Protein AF-A0A9J5XGK0-F1 (afdb_monomer)

Organism: Solanum commersonii (NCBI:txid4109)

Sequence (141 aa):
MLWSVNITKKRLQDMRENGWESLLDDVSSFCDVHDILIPKLDESYFPEKSKPKFSGVSYAHHLRVEVFFVVIDVQLQELNDRFDVVSSDLLLGMGSLNPVNSFYNFDKGKIMTLAKCYPSEFDEGKIRDLSYQLDTFIIHM

InterPro domains:
  IPR055298 AtLOH3-like [PTHR11697] (5-139)

Radius of gyration: 25.28 Å; Cα contacts (8 Å, |Δi|>4): 101; chains: 1; bounding box: 51×40×61 Å

Mean predicted aligned error: 8.33 Å

Structure (mmCIF, N/CA/C/O backbone):
data_AF-A0A9J5XGK0-F1
#
_entry.id   AF-A0A9J5XGK0-F1
#
loop_
_atom_site.group_PDB
_atom_site.id
_atom_site.type_symbol
_atom_site.label_atom_id
_atom_site.label_alt_id
_atom_site.label_comp_id
_atom_site.label_asym_id
_atom_site.label_entity_id
_atom_site.label_seq_id
_atom_site.pdbx_PDB_ins_code
_atom_site.Cartn_x
_atom_site.Cartn_y
_atom_site.Cartn_z
_atom_site.occupancy
_atom_site.B_iso_or_equiv
_atom_site.auth_seq_id
_atom_site.auth_comp_id
_atom_site.auth_asym_id
_atom_site.auth_atom_id
_atom_site.pdbx_PDB_model_num
ATOM 1 N N . MET A 1 1 ? -10.042 -7.867 5.827 1.00 69.56 1 MET A N 1
ATOM 2 C CA . MET A 1 1 ? -9.860 -6.594 5.093 1.00 69.56 1 MET A CA 1
ATOM 3 C C . MET A 1 1 ? -8.529 -5.928 5.448 1.00 69.56 1 MET A C 1
ATOM 5 O O . MET A 1 1 ? -7.652 -5.947 4.598 1.00 69.56 1 MET A O 1
ATOM 9 N N . LEU A 1 2 ? -8.295 -5.468 6.687 1.00 79.44 2 LEU A N 1
ATOM 10 C CA . LEU A 1 2 ? -7.024 -4.811 7.069 1.00 79.44 2 LEU A CA 1
ATOM 11 C C . LEU A 1 2 ? -5.764 -5.673 6.904 1.00 79.44 2 LEU A C 1
ATOM 13 O O . LEU A 1 2 ? -4.729 -5.173 6.481 1.00 79.44 2 LEU A O 1
ATOM 17 N N . TRP A 1 3 ? -5.850 -6.982 7.161 1.00 81.56 3 TRP A N 1
ATOM 18 C CA . TRP A 1 3 ? -4.734 -7.901 6.898 1.00 81.56 3 TRP A CA 1
ATOM 19 C C . TRP A 1 3 ? -4.298 -7.880 5.424 1.00 81.56 3 TRP A C 1
ATOM 21 O O . TRP A 1 3 ? -3.107 -7.837 5.130 1.00 81.56 3 TRP A O 1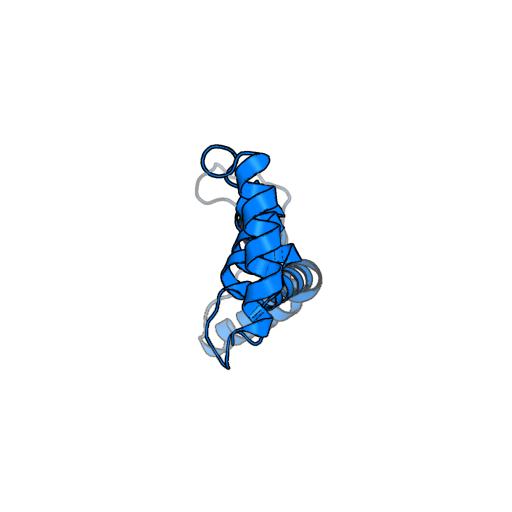
ATOM 31 N N . SER A 1 4 ? -5.264 -7.818 4.501 1.00 86.00 4 SER A N 1
ATOM 32 C CA . SER A 1 4 ? -4.982 -7.695 3.068 1.00 86.00 4 SER A CA 1
ATOM 33 C C . SER A 1 4 ? -4.326 -6.356 2.745 1.00 86.00 4 SER A C 1
ATOM 35 O O . SER A 1 4 ? -3.380 -6.333 1.971 1.00 86.00 4 SER A O 1
ATOM 37 N N . VAL A 1 5 ? -4.785 -5.258 3.358 1.00 90.56 5 VAL A N 1
ATOM 38 C CA . VAL A 1 5 ? -4.190 -3.923 3.171 1.00 90.56 5 VAL A CA 1
ATOM 39 C C . VAL A 1 5 ? -2.731 -3.912 3.630 1.00 90.56 5 VAL A C 1
ATOM 41 O O . VAL A 1 5 ? -1.862 -3.469 2.886 1.00 90.56 5 VAL A O 1
ATOM 44 N N . ASN A 1 6 ? -2.439 -4.463 4.810 1.00 90.88 6 ASN A N 1
ATOM 45 C CA . ASN A 1 6 ? -1.075 -4.526 5.341 1.00 90.88 6 ASN A CA 1
ATOM 46 C C . ASN A 1 6 ? -0.146 -5.379 4.470 1.00 90.88 6 ASN A C 1
ATOM 48 O O . ASN A 1 6 ? 1.006 -5.009 4.249 1.00 90.88 6 ASN A O 1
ATOM 52 N N . ILE A 1 7 ? -0.644 -6.496 3.932 1.00 94.56 7 ILE A N 1
ATOM 53 C CA . ILE A 1 7 ? 0.119 -7.308 2.977 1.00 94.56 7 ILE A CA 1
ATOM 54 C C . ILE A 1 7 ? 0.391 -6.534 1.695 1.00 94.56 7 ILE A C 1
ATOM 56 O O . ILE A 1 7 ? 1.520 -6.562 1.212 1.00 94.56 7 ILE A O 1
ATOM 60 N N . THR A 1 8 ? -0.607 -5.834 1.154 1.00 95.31 8 THR A N 1
ATOM 61 C CA . THR A 1 8 ? -0.429 -5.011 -0.046 1.00 95.31 8 THR A CA 1
ATOM 62 C C . THR A 1 8 ? 0.619 -3.926 0.185 1.00 95.31 8 THR A C 1
ATOM 64 O O . THR A 1 8 ? 1.537 -3.813 -0.620 1.00 95.31 8 THR A O 1
ATOM 67 N N . LYS A 1 9 ? 0.556 -3.198 1.311 1.00 95.62 9 LYS A N 1
ATOM 68 C CA . LYS A 1 9 ? 1.578 -2.205 1.691 1.00 95.62 9 LYS A CA 1
ATOM 69 C C . LYS A 1 9 ? 2.975 -2.830 1.739 1.00 95.62 9 LYS A C 1
ATOM 71 O O . LYS A 1 9 ? 3.906 -2.304 1.141 1.00 95.62 9 LYS A O 1
ATOM 76 N N . LYS A 1 10 ? 3.115 -3.997 2.379 1.00 96.62 10 LYS A N 1
ATOM 77 C CA . LYS A 1 10 ? 4.398 -4.711 2.456 1.00 96.62 10 LYS A CA 1
ATOM 78 C C . LYS A 1 10 ? 4.922 -5.126 1.078 1.00 96.62 10 LYS A C 1
ATOM 80 O O . LYS A 1 10 ? 6.110 -4.990 0.822 1.00 96.62 10 LYS A O 1
ATOM 85 N N . ARG A 1 11 ? 4.050 -5.623 0.197 1.00 96.94 11 ARG A N 1
ATOM 86 C CA . ARG A 1 11 ? 4.424 -6.022 -1.169 1.00 96.94 11 ARG A CA 1
ATOM 87 C C . ARG A 1 11 ? 4.835 -4.833 -2.028 1.00 96.94 11 ARG A C 1
ATOM 89 O O . ARG A 1 11 ? 5.792 -4.951 -2.774 1.00 96.94 11 ARG A O 1
ATOM 96 N N . LEU A 1 12 ? 4.139 -3.703 -1.912 1.00 97.31 12 LEU A N 1
ATOM 97 C CA . LEU A 1 12 ? 4.519 -2.467 -2.598 1.00 97.31 12 LEU A CA 1
ATOM 98 C C . LEU A 1 12 ? 5.897 -1.986 -2.134 1.00 97.31 12 LEU A C 1
ATOM 100 O O . LEU A 1 12 ? 6.736 -1.664 -2.967 1.00 97.31 12 LEU A O 1
ATOM 104 N N . GLN A 1 13 ? 6.160 -2.015 -0.825 1.00 97.56 13 GLN A N 1
ATOM 105 C CA . GLN A 1 13 ? 7.472 -1.656 -0.287 1.00 97.56 13 GLN A CA 1
ATOM 106 C C . GLN A 1 13 ? 8.582 -2.585 -0.800 1.00 97.56 13 GLN A C 1
ATOM 108 O O . GLN A 1 13 ? 9.614 -2.113 -1.263 1.00 97.56 13 GLN A O 1
ATOM 113 N N . ASP A 1 14 ? 8.350 -3.897 -0.778 1.00 97.50 14 ASP A N 1
ATOM 114 C CA . ASP A 1 14 ? 9.306 -4.880 -1.297 1.00 97.50 14 ASP A CA 1
ATOM 115 C C . ASP A 1 14 ? 9.547 -4.704 -2.805 1.00 97.50 14 ASP A C 1
ATOM 117 O O . ASP A 1 14 ? 10.686 -4.709 -3.264 1.00 97.50 14 ASP A O 1
ATOM 121 N N . MET A 1 15 ? 8.490 -4.438 -3.577 1.00 96.31 15 MET A N 1
ATOM 122 C CA . MET A 1 15 ? 8.590 -4.139 -5.007 1.00 96.31 15 ME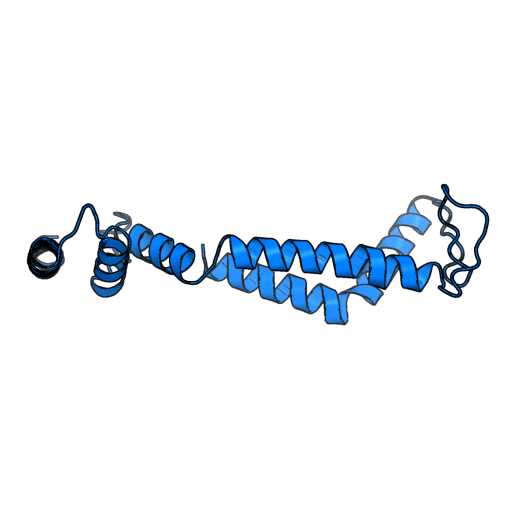T A CA 1
ATOM 123 C C . MET A 1 15 ? 9.422 -2.876 -5.268 1.00 96.31 15 MET A C 1
ATOM 125 O O . MET A 1 15 ? 10.202 -2.837 -6.217 1.00 96.31 15 MET A O 1
ATOM 129 N N . ARG A 1 16 ? 9.297 -1.856 -4.416 1.00 96.25 16 ARG A N 1
ATOM 130 C CA . ARG A 1 16 ? 10.097 -0.631 -4.501 1.00 96.25 16 ARG A CA 1
ATOM 131 C C . ARG A 1 16 ? 11.576 -0.890 -4.231 1.00 96.25 16 ARG A C 1
ATOM 133 O O . ARG A 1 16 ? 12.428 -0.327 -4.910 1.00 96.25 16 ARG A O 1
ATOM 140 N N . GLU A 1 17 ? 11.875 -1.692 -3.215 1.00 96.31 17 GLU A N 1
ATOM 141 C CA . GLU A 1 17 ? 13.242 -1.938 -2.748 1.00 96.31 17 GLU A CA 1
ATOM 142 C C . GLU A 1 17 ? 13.986 -2.941 -3.635 1.00 96.31 17 GLU A C 1
ATOM 144 O O . GLU A 1 17 ? 15.150 -2.714 -3.961 1.00 96.31 17 GLU A O 1
ATOM 149 N N . ASN A 1 18 ? 13.301 -4.005 -4.062 1.00 96.75 18 ASN A N 1
ATOM 150 C CA . ASN A 1 18 ? 13.915 -5.189 -4.669 1.00 96.75 18 ASN A CA 1
ATOM 151 C C . ASN A 1 18 ? 13.305 -5.583 -6.025 1.00 96.75 18 ASN A C 1
ATOM 153 O O . ASN A 1 18 ? 13.816 -6.481 -6.688 1.00 96.75 18 ASN A O 1
ATOM 157 N N . GLY A 1 19 ? 12.191 -4.968 -6.433 1.00 95.62 19 GLY A N 1
ATOM 158 C CA . GLY A 1 19 ? 11.413 -5.397 -7.602 1.00 95.62 19 GLY A CA 1
ATOM 159 C C . GLY A 1 19 ? 11.754 -4.687 -8.911 1.00 95.62 19 GLY A C 1
ATOM 160 O O . GLY A 1 19 ? 11.137 -4.990 -9.930 1.00 95.62 19 GLY A O 1
ATOM 161 N N . TRP A 1 20 ? 12.691 -3.735 -8.907 1.00 95.44 20 TRP A N 1
ATOM 162 C CA . TRP A 1 20 ? 13.049 -2.992 -10.118 1.00 95.44 20 TRP A CA 1
ATOM 163 C C . TRP A 1 20 ? 13.708 -3.899 -11.158 1.00 95.44 20 TRP A C 1
ATOM 165 O O . TRP A 1 20 ? 13.282 -3.922 -12.309 1.00 95.44 20 TRP A O 1
ATOM 175 N N . GLU A 1 21 ? 14.738 -4.639 -10.752 1.00 94.94 21 GLU A N 1
ATOM 176 C CA . GLU A 1 21 ? 15.517 -5.486 -11.649 1.00 94.94 21 GLU A CA 1
ATOM 177 C C . GLU A 1 21 ? 14.635 -6.583 -12.267 1.00 94.94 21 GLU A C 1
ATOM 179 O O . GLU A 1 21 ? 14.619 -6.733 -13.484 1.00 94.94 21 GLU A O 1
ATOM 184 N N . SER A 1 22 ? 13.807 -7.260 -11.460 1.00 96.06 22 SER A N 1
ATOM 185 C CA . SER A 1 22 ? 12.898 -8.293 -11.973 1.00 96.06 22 SER A CA 1
ATOM 186 C C . SER A 1 22 ? 11.830 -7.730 -12.914 1.00 96.06 22 SER A C 1
ATOM 188 O O . SER A 1 22 ? 11.523 -8.347 -13.927 1.00 96.06 22 SER A O 1
ATOM 190 N N . LEU A 1 23 ? 11.272 -6.549 -12.614 1.00 94.81 23 LEU A N 1
ATOM 191 C CA . LEU A 1 23 ? 10.307 -5.903 -13.506 1.00 94.81 23 LEU A CA 1
ATOM 192 C C . LEU A 1 23 ? 10.951 -5.526 -14.844 1.00 94.81 23 LEU A C 1
ATOM 194 O O . LEU A 1 23 ? 10.324 -5.671 -15.891 1.00 94.81 23 LEU A O 1
ATOM 198 N N . LEU A 1 24 ? 12.183 -5.017 -14.812 1.00 93.38 24 LEU A N 1
ATOM 199 C CA . LEU A 1 24 ? 12.906 -4.652 -16.022 1.00 93.38 24 LEU A CA 1
ATOM 200 C C . LEU A 1 24 ? 13.193 -5.882 -16.891 1.00 93.38 24 LEU A C 1
ATOM 202 O O . LEU A 1 24 ? 13.022 -5.800 -18.107 1.00 93.38 24 LEU A O 1
ATOM 206 N N . ASP A 1 25 ? 13.566 -7.009 -16.283 1.00 94.81 25 ASP A N 1
ATOM 207 C CA . ASP A 1 25 ? 13.770 -8.281 -16.982 1.00 94.81 25 ASP A CA 1
ATOM 208 C C . ASP A 1 25 ? 12.467 -8.784 -17.625 1.00 94.81 25 ASP A C 1
ATOM 210 O O . ASP A 1 25 ? 12.455 -9.120 -18.811 1.00 94.81 25 ASP A O 1
ATOM 214 N N . ASP A 1 26 ? 11.351 -8.757 -16.886 1.00 95.62 26 ASP A N 1
ATOM 215 C CA . ASP A 1 26 ? 10.032 -9.164 -17.389 1.00 95.62 26 ASP A CA 1
ATOM 216 C C . ASP A 1 26 ? 9.579 -8.289 -18.570 1.00 95.62 26 ASP A C 1
ATOM 218 O O . ASP A 1 26 ? 9.120 -8.796 -19.598 1.00 95.62 26 ASP A O 1
ATOM 222 N N . VAL A 1 27 ? 9.732 -6.965 -18.453 1.00 92.94 27 VAL A N 1
ATOM 223 C CA . VAL A 1 27 ? 9.391 -6.013 -19.523 1.00 92.94 27 VAL A CA 1
ATOM 224 C C . VAL A 1 27 ? 10.300 -6.201 -20.733 1.00 92.94 27 VAL A C 1
ATOM 226 O O . VAL A 1 27 ? 9.818 -6.155 -21.863 1.00 92.94 27 VAL A O 1
ATOM 229 N N . SER A 1 28 ? 11.594 -6.441 -20.519 1.00 93.69 28 SER A N 1
ATOM 230 C CA . SER A 1 28 ? 12.540 -6.684 -21.612 1.00 93.69 28 SER A CA 1
ATOM 231 C C . SER A 1 28 ? 12.187 -7.970 -22.356 1.00 93.69 28 SER A C 1
ATOM 233 O O . SER A 1 28 ? 12.055 -7.950 -23.576 1.00 93.69 28 SER A O 1
ATOM 235 N N . SER A 1 29 ? 11.905 -9.052 -21.623 1.00 96.38 29 SER A N 1
ATOM 236 C CA . SER A 1 29 ? 11.462 -10.318 -22.209 1.00 96.38 29 SER A CA 1
ATOM 237 C C . SER A 1 29 ? 10.154 -10.169 -22.989 1.00 96.38 29 SER A C 1
ATOM 239 O O . SER A 1 29 ? 10.025 -10.725 -24.079 1.00 96.38 29 SER A O 1
ATOM 241 N N . PHE A 1 30 ? 9.193 -9.404 -22.468 1.00 96.88 30 PHE A N 1
ATOM 242 C CA . PHE A 1 30 ? 7.953 -9.101 -23.179 1.00 96.88 30 PHE A CA 1
ATOM 243 C C . PHE A 1 30 ? 8.219 -8.338 -24.484 1.00 96.88 30 PHE A C 1
ATOM 245 O O . PHE A 1 30 ? 7.675 -8.694 -25.529 1.00 96.88 30 PHE A O 1
ATOM 252 N N . CYS A 1 31 ? 9.069 -7.310 -24.443 1.00 95.62 31 CYS A N 1
ATOM 253 C CA . CYS A 1 31 ? 9.439 -6.539 -25.626 1.00 95.62 31 CYS A CA 1
ATOM 254 C C . CYS A 1 31 ? 10.119 -7.411 -26.688 1.00 95.62 31 CYS A C 1
ATOM 256 O O . CYS A 1 31 ? 9.735 -7.331 -27.853 1.00 95.62 31 CYS A O 1
ATOM 258 N N . ASP A 1 32 ? 11.044 -8.284 -26.285 1.00 95.50 32 ASP A N 1
ATOM 259 C CA . ASP A 1 32 ? 11.740 -9.212 -27.181 1.00 95.50 32 ASP A CA 1
ATOM 260 C C . ASP A 1 32 ? 10.768 -10.178 -27.873 1.00 95.50 32 ASP A C 1
ATOM 262 O O . ASP A 1 32 ? 10.864 -10.410 -29.076 1.00 95.50 32 ASP A O 1
ATOM 266 N N . VAL A 1 33 ? 9.787 -10.713 -27.136 1.00 97.31 33 VAL A N 1
ATOM 267 C CA . VAL A 1 33 ? 8.755 -11.617 -27.683 1.00 97.31 33 VAL A CA 1
ATOM 268 C C . VAL A 1 33 ? 7.848 -10.917 -28.700 1.00 97.31 33 VAL A C 1
ATOM 270 O O . VAL A 1 33 ? 7.271 -11.570 -29.572 1.00 97.31 33 VAL A O 1
ATOM 273 N N . HIS A 1 34 ? 7.704 -9.599 -28.591 1.00 96.81 34 HIS A N 1
ATOM 274 C CA . HIS A 1 34 ? 6.792 -8.803 -29.405 1.00 96.81 34 HIS A CA 1
ATOM 275 C C . HIS A 1 34 ? 7.500 -7.882 -30.411 1.00 96.81 34 HIS A C 1
ATOM 277 O O . HIS A 1 34 ? 6.842 -7.009 -30.980 1.00 96.81 34 HIS A O 1
ATOM 283 N N . ASP A 1 35 ? 8.807 -8.068 -30.637 1.00 95.31 35 ASP A N 1
ATOM 284 C CA . ASP A 1 35 ? 9.642 -7.236 -31.518 1.00 95.31 35 ASP A CA 1
ATOM 285 C C . ASP A 1 35 ? 9.530 -5.723 -31.212 1.00 95.31 35 ASP A C 1
ATOM 287 O O . ASP A 1 35 ? 9.613 -4.864 -32.097 1.00 95.31 35 ASP A O 1
ATOM 291 N N . ILE A 1 36 ? 9.321 -5.373 -29.938 1.00 95.31 36 ILE A N 1
ATOM 292 C CA . ILE A 1 36 ? 9.249 -3.986 -29.472 1.00 95.31 36 ILE A CA 1
ATOM 293 C C . ILE A 1 36 ? 10.672 -3.496 -29.209 1.00 95.31 36 ILE A C 1
ATOM 295 O O . ILE A 1 36 ? 11.389 -4.030 -28.366 1.00 95.31 36 ILE A O 1
ATOM 299 N N . LEU A 1 37 ? 11.078 -2.433 -29.904 1.00 91.50 37 LEU A N 1
ATOM 300 C CA . LEU A 1 37 ? 12.397 -1.831 -29.720 1.00 91.50 37 LEU A CA 1
ATOM 301 C C . LEU A 1 37 ? 12.541 -1.232 -28.314 1.00 91.50 37 LEU A C 1
ATOM 303 O O . LEU A 1 37 ? 11.846 -0.277 -27.964 1.00 91.50 37 LEU A O 1
ATOM 307 N N . ILE A 1 38 ? 13.496 -1.753 -27.542 1.00 86.88 38 ILE A N 1
ATOM 308 C CA . ILE A 1 38 ? 13.866 -1.211 -26.232 1.00 86.88 38 ILE A CA 1
ATOM 309 C C . ILE A 1 38 ? 14.825 -0.023 -26.435 1.00 86.88 38 ILE A C 1
ATOM 311 O O . ILE A 1 38 ? 15.875 -0.181 -27.069 1.00 86.88 38 ILE A O 1
ATOM 315 N N . PRO A 1 39 ? 14.508 1.178 -25.915 1.00 82.50 39 PRO A N 1
ATOM 316 C CA . PRO A 1 39 ? 15.422 2.316 -25.949 1.00 82.50 39 PRO A CA 1
ATOM 317 C C . PRO A 1 39 ? 16.724 2.025 -25.194 1.00 82.50 39 PRO A C 1
ATOM 319 O O . PRO A 1 39 ? 16.739 1.291 -24.207 1.00 82.50 39 PRO A O 1
ATOM 322 N N . LYS A 1 40 ? 17.827 2.661 -25.598 1.00 85.50 40 LYS A N 1
ATOM 323 C CA . LYS A 1 40 ? 19.091 2.545 -24.862 1.00 85.50 40 LYS A CA 1
ATOM 324 C C . LYS A 1 40 ? 18.970 3.201 -23.489 1.00 85.50 40 LYS A C 1
ATOM 326 O O . LYS A 1 40 ? 18.884 4.420 -23.371 1.00 85.50 40 LYS A O 1
ATOM 331 N N . LEU A 1 41 ? 19.014 2.375 -22.451 1.00 85.19 41 LEU A N 1
ATOM 332 C CA . LEU A 1 41 ? 18.800 2.788 -21.064 1.00 85.19 41 LEU A CA 1
ATOM 333 C C . LEU A 1 41 ? 19.904 3.714 -20.514 1.00 85.19 41 LEU A C 1
ATOM 335 O O . LEU A 1 41 ? 19.639 4.522 -19.621 1.00 85.19 41 LEU A O 1
ATOM 339 N N . ASP A 1 42 ? 21.110 3.633 -21.079 1.00 82.06 42 ASP A N 1
ATOM 340 C CA . ASP A 1 42 ? 22.266 4.454 -20.694 1.00 82.06 42 ASP A CA 1
ATOM 341 C C . ASP A 1 42 ? 22.297 5.828 -21.380 1.00 82.06 42 ASP A C 1
ATOM 343 O O . ASP A 1 42 ? 23.105 6.688 -21.018 1.00 82.06 42 ASP A O 1
ATOM 347 N N . GLU A 1 43 ? 21.437 6.063 -22.376 1.00 83.00 43 GLU A N 1
ATOM 348 C CA . GLU A 1 43 ? 21.361 7.368 -23.025 1.00 83.00 43 GLU A CA 1
ATOM 349 C C . GLU A 1 43 ? 20.740 8.410 -22.089 1.00 83.00 43 GLU A C 1
ATOM 351 O O . GLU A 1 43 ? 19.991 8.111 -21.154 1.00 83.00 43 GLU A O 1
ATOM 356 N N . SER A 1 44 ? 21.093 9.672 -22.321 1.00 79.75 44 SER A N 1
ATOM 357 C CA . SER A 1 44 ? 20.562 10.779 -21.532 1.00 79.75 44 SER A CA 1
ATOM 358 C C . SER A 1 44 ? 19.064 10.931 -21.761 1.00 79.75 44 SER A C 1
ATOM 360 O O . SER A 1 44 ? 18.594 10.905 -22.898 1.00 79.75 44 SER A O 1
ATOM 362 N N . TYR A 1 45 ? 18.318 11.138 -20.681 1.00 75.94 45 TYR A N 1
ATOM 363 C CA . TYR A 1 45 ? 16.891 11.401 -20.778 1.00 75.94 45 TYR A CA 1
ATOM 364 C C . TYR A 1 45 ? 16.627 12.823 -21.292 1.00 75.94 45 TYR A C 1
ATOM 366 O O . TYR A 1 45 ? 17.095 13.806 -20.708 1.00 75.94 45 TYR A O 1
ATOM 374 N N . PHE A 1 46 ? 15.835 12.931 -22.362 1.00 71.81 46 PHE A N 1
ATOM 375 C CA . PHE A 1 46 ? 15.365 14.197 -22.923 1.00 71.81 46 PHE A CA 1
ATOM 376 C C . PHE A 1 46 ? 13.832 14.258 -22.849 1.00 71.81 46 PHE A C 1
ATOM 378 O O . PHE A 1 46 ? 13.163 13.530 -23.581 1.00 71.81 46 PHE A O 1
ATOM 385 N N . PRO A 1 47 ? 13.249 15.123 -22.000 1.00 68.19 47 PRO A N 1
ATOM 386 C CA . PRO A 1 47 ? 11.804 15.309 -21.967 1.00 68.19 47 PRO A CA 1
ATOM 387 C C . PRO A 1 47 ? 11.312 15.893 -23.300 1.00 68.19 47 PRO A C 1
ATOM 389 O O . PRO A 1 47 ? 11.832 16.913 -23.749 1.00 68.19 47 PRO A O 1
ATOM 392 N N . GLU A 1 48 ? 10.256 15.325 -23.894 1.00 65.81 48 GLU A N 1
ATOM 393 C CA . GLU A 1 48 ? 9.701 15.743 -25.202 1.00 65.81 48 GLU A CA 1
ATOM 394 C C . GLU A 1 48 ? 9.298 17.232 -25.294 1.00 65.81 48 GLU A C 1
ATOM 396 O O . GLU A 1 48 ? 9.072 17.753 -26.386 1.00 65.81 48 GLU A O 1
ATOM 401 N N . LYS A 1 49 ? 9.180 17.940 -24.161 1.00 61.50 49 LYS A N 1
ATOM 402 C CA . LYS A 1 49 ? 8.578 19.284 -24.073 1.00 61.50 49 LYS A CA 1
ATOM 403 C C . LYS A 1 49 ? 9.537 20.409 -23.676 1.00 61.50 49 LYS A C 1
ATOM 405 O O . LYS A 1 49 ? 9.089 21.543 -23.502 1.00 61.50 49 LYS A O 1
ATOM 410 N N . SER A 1 50 ? 10.839 20.160 -23.541 1.00 55.56 50 SER A N 1
ATOM 411 C CA . SER A 1 50 ? 11.815 21.207 -23.215 1.00 55.56 50 SER A CA 1
ATOM 412 C C . SER A 1 50 ? 12.988 21.210 -24.195 1.00 55.56 50 SER A C 1
ATOM 414 O O . SER A 1 50 ? 13.425 20.171 -24.678 1.00 55.56 50 SER A O 1
ATOM 416 N N . LYS A 1 51 ? 13.510 22.411 -24.510 1.00 58.62 51 LYS A N 1
ATOM 417 C CA . LYS A 1 51 ? 14.816 22.563 -25.184 1.00 58.62 51 LYS A CA 1
ATOM 418 C C . LYS A 1 51 ? 15.808 21.619 -24.496 1.00 58.62 51 LYS A C 1
ATOM 420 O O . LYS A 1 51 ? 15.759 21.608 -23.265 1.00 58.62 51 LYS A O 1
ATOM 425 N N . PRO A 1 52 ? 16.688 20.899 -25.221 1.00 54.84 52 PRO A N 1
ATOM 426 C CA . PRO A 1 52 ? 17.559 19.873 -24.652 1.00 54.84 52 PRO A CA 1
ATOM 427 C C . PRO A 1 52 ? 18.502 20.495 -23.620 1.00 54.84 52 PRO A C 1
ATOM 429 O O . PRO A 1 52 ? 19.620 20.911 -23.908 1.00 54.84 52 PRO A O 1
ATOM 432 N N . LYS A 1 53 ? 18.013 20.609 -22.390 1.00 52.97 53 LYS A N 1
ATOM 433 C CA . LYS A 1 53 ? 18.816 20.794 -21.203 1.00 52.97 53 LYS A CA 1
ATOM 434 C C . LYS A 1 53 ? 19.170 19.384 -20.802 1.00 52.97 53 LYS A C 1
ATOM 436 O O . LYS A 1 53 ? 18.318 18.641 -20.330 1.00 52.97 53 LYS A O 1
ATOM 441 N N . PHE A 1 54 ? 20.412 19.024 -21.083 1.00 54.25 54 PHE A N 1
ATOM 442 C CA . PHE A 1 54 ? 21.026 17.816 -20.571 1.00 54.25 54 PHE A CA 1
ATOM 443 C C . PHE A 1 54 ? 20.757 17.743 -19.063 1.00 54.25 54 PHE A C 1
ATOM 445 O O . PHE A 1 54 ? 21.229 18.595 -18.310 1.00 54.25 54 PHE A O 1
ATOM 452 N N . SER A 1 55 ? 19.938 16.783 -18.639 1.00 59.59 55 SER A N 1
ATOM 453 C CA . SER A 1 55 ? 19.616 16.572 -17.225 1.00 59.59 55 SER A CA 1
ATOM 454 C C . SER A 1 55 ? 20.784 15.923 -16.477 1.00 59.59 55 SER A C 1
ATOM 456 O O . SER A 1 55 ? 20.828 15.982 -15.254 1.00 59.59 55 SER A O 1
ATOM 458 N N . GLY A 1 56 ? 21.735 15.313 -17.201 1.00 66.75 56 GLY A N 1
ATOM 459 C CA . GLY A 1 56 ? 22.779 14.466 -16.619 1.00 66.75 56 GLY A CA 1
ATOM 460 C C . GLY A 1 56 ? 22.252 13.137 -16.077 1.00 66.75 56 GLY A C 1
ATOM 461 O O . GLY A 1 56 ? 23.009 12.394 -15.463 1.00 66.75 56 GLY A O 1
ATOM 462 N N . VAL A 1 57 ? 20.971 12.837 -16.308 1.00 75.62 57 VAL A N 1
ATOM 463 C CA . VAL A 1 57 ? 20.267 11.662 -15.799 1.00 75.62 57 VAL A CA 1
ATOM 464 C C . VAL A 1 57 ? 20.055 10.672 -16.947 1.00 75.62 57 VAL A C 1
ATOM 466 O O . VAL A 1 57 ? 19.609 11.061 -18.031 1.00 75.62 57 VAL A O 1
ATOM 469 N N . SER A 1 58 ? 20.397 9.400 -16.727 1.00 85.62 58 SER A N 1
ATOM 470 C CA . SER A 1 58 ? 20.162 8.337 -17.710 1.00 85.62 58 SER A CA 1
ATOM 471 C C . SER A 1 58 ? 18.676 7.999 -17.819 1.00 85.62 58 SER A C 1
ATOM 473 O O . SER A 1 58 ? 17.905 8.186 -16.872 1.00 85.62 58 SER A O 1
ATOM 475 N N . TYR A 1 59 ? 18.267 7.458 -18.963 1.00 85.62 59 TYR A N 1
ATOM 476 C CA . TYR A 1 59 ? 16.901 6.984 -19.173 1.00 85.62 59 TYR A CA 1
ATOM 477 C C . TYR A 1 59 ? 16.492 5.933 -18.127 1.00 85.62 59 TYR A C 1
ATOM 479 O O . TYR A 1 59 ? 15.395 6.006 -17.572 1.00 85.62 59 TYR A O 1
ATOM 487 N N . ALA A 1 60 ? 17.412 5.030 -17.766 1.00 87.94 60 ALA A N 1
ATOM 488 C CA . ALA A 1 60 ? 17.224 4.059 -16.687 1.00 87.94 60 ALA A CA 1
ATOM 489 C C . ALA A 1 60 ? 16.876 4.722 -15.346 1.00 87.94 60 ALA A C 1
ATOM 491 O O . ALA A 1 60 ? 15.967 4.280 -14.644 1.00 87.94 60 ALA A O 1
ATOM 492 N N . HIS A 1 61 ? 17.597 5.787 -14.985 1.00 89.88 61 HIS A N 1
ATOM 493 C CA . HIS A 1 61 ? 17.365 6.490 -13.729 1.00 89.88 61 HIS A CA 1
ATOM 494 C C . HIS A 1 61 ? 16.012 7.196 -13.728 1.00 89.88 61 HIS A C 1
ATOM 496 O O . HIS A 1 61 ? 15.288 7.095 -12.742 1.00 89.88 61 HIS A O 1
ATOM 502 N N . HIS A 1 62 ? 15.649 7.861 -14.828 1.00 88.62 62 HIS A N 1
ATOM 503 C CA . HIS A 1 62 ? 14.338 8.495 -14.955 1.00 88.62 62 HIS A CA 1
ATOM 504 C C . HIS A 1 62 ? 13.209 7.471 -14.749 1.00 88.62 62 HIS A C 1
ATOM 506 O O . HIS A 1 62 ? 12.341 7.669 -13.900 1.00 88.62 62 HIS A O 1
ATOM 512 N N . LEU A 1 63 ? 13.259 6.330 -15.444 1.00 90.62 63 LEU A N 1
ATOM 513 C CA . LEU A 1 63 ? 12.247 5.283 -15.290 1.00 90.62 63 LEU A CA 1
ATOM 514 C C . LEU A 1 63 ? 12.213 4.696 -13.871 1.00 90.62 63 LEU A C 1
ATOM 516 O O . LEU A 1 63 ? 11.132 4.514 -13.314 1.00 90.62 63 LEU A O 1
ATOM 520 N N . ARG A 1 64 ? 13.371 4.425 -13.258 1.00 93.19 64 ARG A N 1
ATOM 521 C CA . ARG A 1 64 ? 13.432 3.835 -11.912 1.00 93.19 64 ARG A CA 1
ATOM 522 C C . ARG A 1 64 ? 12.969 4.809 -10.830 1.00 93.19 64 ARG A C 1
ATOM 524 O O . ARG A 1 64 ? 12.151 4.462 -9.984 1.00 93.19 64 ARG A O 1
ATOM 531 N N . VAL A 1 65 ? 13.518 6.017 -10.826 1.00 91.69 65 VAL A N 1
ATOM 532 C CA . VAL A 1 65 ? 13.381 6.950 -9.703 1.00 91.69 65 VAL A CA 1
ATOM 533 C C . VAL A 1 65 ? 12.195 7.881 -9.889 1.00 91.69 65 VAL A C 1
ATOM 535 O O . VAL A 1 65 ? 11.428 8.076 -8.953 1.00 91.69 65 VAL A O 1
ATOM 538 N N . GLU A 1 66 ? 12.018 8.447 -11.079 1.00 91.19 66 GLU A N 1
ATOM 539 C CA . GLU A 1 66 ? 10.988 9.466 -11.313 1.00 91.19 66 GLU A CA 1
ATOM 540 C C . GLU A 1 66 ? 9.637 8.867 -11.718 1.00 91.19 66 GLU A C 1
ATOM 542 O O . GLU A 1 66 ? 8.612 9.530 -11.572 1.00 91.19 66 GLU A O 1
ATOM 547 N N . VAL A 1 67 ? 9.616 7.619 -12.198 1.00 92.69 67 VAL A N 1
ATOM 548 C CA . VAL A 1 67 ? 8.376 6.921 -12.566 1.00 92.69 67 VAL A CA 1
ATOM 549 C C . VAL A 1 67 ? 8.074 5.795 -11.585 1.00 92.69 67 VAL A C 1
ATOM 551 O O . VAL A 1 67 ? 7.096 5.875 -10.847 1.00 92.69 67 VAL A O 1
ATOM 554 N N . PHE A 1 68 ? 8.904 4.753 -11.543 1.00 94.94 68 PHE A N 1
ATOM 555 C CA . PHE A 1 68 ? 8.604 3.533 -10.796 1.00 94.94 68 PHE A CA 1
ATOM 556 C C . PHE A 1 68 ? 8.482 3.777 -9.286 1.00 94.94 68 PHE A C 1
ATOM 558 O O . PHE A 1 68 ? 7.451 3.443 -8.697 1.00 94.94 68 PHE A O 1
ATOM 565 N N . PHE A 1 69 ? 9.472 4.425 -8.663 1.00 96.69 69 PHE A N 1
ATOM 566 C CA . PHE A 1 69 ? 9.389 4.766 -7.239 1.00 96.69 69 PHE A CA 1
ATOM 567 C C . PHE A 1 69 ? 8.240 5.724 -6.940 1.00 96.69 69 PHE A C 1
ATOM 569 O O . PHE A 1 69 ? 7.490 5.474 -6.003 1.00 96.69 69 PHE A O 1
ATOM 576 N N . VAL A 1 70 ? 8.051 6.767 -7.755 1.00 96.88 70 VAL A N 1
ATOM 577 C CA . VAL A 1 70 ? 6.970 7.745 -7.552 1.00 96.88 70 VAL A CA 1
ATOM 578 C C . VAL A 1 70 ? 5.599 7.077 -7.584 1.00 96.88 70 VAL A C 1
ATOM 580 O O . VAL A 1 70 ? 4.770 7.347 -6.718 1.00 96.88 70 VAL A O 1
ATOM 583 N N . VAL A 1 71 ? 5.349 6.179 -8.541 1.00 97.19 71 VAL A N 1
ATOM 584 C CA . VAL A 1 71 ? 4.074 5.456 -8.621 1.00 97.19 71 VAL A CA 1
ATOM 585 C C . VAL A 1 71 ? 3.847 4.621 -7.364 1.00 97.19 71 VAL A C 1
ATOM 587 O O . VAL A 1 71 ? 2.764 4.692 -6.784 1.00 97.19 71 VAL A O 1
ATOM 590 N N . ILE A 1 72 ? 4.849 3.863 -6.912 1.00 97.50 72 ILE A N 1
ATOM 591 C CA . ILE A 1 72 ? 4.715 3.040 -5.704 1.00 97.50 72 ILE A CA 1
ATOM 592 C C . ILE A 1 72 ? 4.510 3.910 -4.459 1.00 97.50 72 ILE A C 1
ATOM 594 O O . ILE A 1 72 ? 3.632 3.611 -3.650 1.00 97.50 72 ILE A O 1
ATOM 598 N N . ASP A 1 73 ? 5.264 5.000 -4.330 1.00 97.44 73 ASP A N 1
ATOM 599 C CA . ASP A 1 73 ? 5.180 5.922 -3.198 1.00 97.44 73 ASP A CA 1
ATOM 600 C C . ASP A 1 73 ? 3.796 6.572 -3.112 1.00 97.44 73 ASP A C 1
ATOM 602 O O . ASP A 1 73 ? 3.209 6.625 -2.032 1.00 97.44 73 ASP A O 1
ATOM 606 N N . VAL A 1 74 ? 3.215 6.975 -4.247 1.00 97.56 74 VAL A N 1
ATOM 607 C CA . VAL A 1 74 ? 1.838 7.490 -4.304 1.00 97.56 74 VAL A CA 1
ATOM 608 C C . VAL A 1 74 ? 0.826 6.425 -3.873 1.00 97.56 74 VAL A C 1
ATOM 610 O O . VAL A 1 74 ? -0.077 6.724 -3.095 1.00 97.56 74 VAL A O 1
ATOM 613 N N . GLN A 1 75 ? 0.971 5.176 -4.329 1.00 97.12 75 GLN A N 1
ATOM 614 C CA . GLN A 1 75 ? 0.069 4.091 -3.916 1.00 97.12 75 GLN A CA 1
ATOM 615 C C . GLN A 1 75 ? 0.185 3.781 -2.418 1.00 97.12 75 GLN A C 1
ATOM 617 O O . GLN A 1 75 ? -0.823 3.565 -1.745 1.00 97.12 75 GLN A O 1
ATOM 622 N N . LEU A 1 76 ? 1.404 3.775 -1.875 1.00 96.88 76 LEU A N 1
ATOM 623 C CA . LEU A 1 76 ? 1.642 3.594 -0.444 1.00 96.88 76 LEU A CA 1
ATOM 624 C C . LEU A 1 76 ? 1.038 4.734 0.373 1.00 96.88 76 LEU A C 1
ATOM 626 O O . LEU A 1 76 ? 0.378 4.469 1.379 1.00 96.88 76 LEU A O 1
ATOM 630 N N . GLN A 1 77 ? 1.234 5.976 -0.070 1.00 96.25 77 GLN A N 1
ATOM 631 C CA . GLN A 1 77 ? 0.678 7.161 0.572 1.00 96.25 77 GLN A CA 1
ATOM 632 C C . GLN A 1 77 ? -0.851 7.091 0.612 1.00 96.25 77 GLN A C 1
ATOM 634 O O . GLN A 1 77 ? -1.433 7.169 1.688 1.00 96.25 77 GLN A O 1
ATOM 639 N N . GLU A 1 78 ? -1.496 6.805 -0.518 1.00 95.56 78 GLU A N 1
ATOM 640 C CA . GLU A 1 78 ? -2.953 6.683 -0.599 1.00 95.56 78 GLU A CA 1
ATOM 641 C C . GLU A 1 78 ? -3.499 5.588 0.334 1.00 95.56 78 GLU A C 1
ATOM 643 O O . GLU A 1 78 ? -4.508 5.768 1.020 1.00 95.56 78 GLU A O 1
ATOM 648 N N . LEU A 1 79 ? -2.819 4.438 0.406 1.00 94.12 79 LEU A N 1
ATOM 649 C CA . LEU A 1 79 ? -3.190 3.365 1.330 1.00 94.12 79 LEU A CA 1
ATOM 650 C C . LEU A 1 79 ? -2.972 3.752 2.798 1.00 94.12 79 LEU A C 1
ATOM 652 O O . LEU A 1 7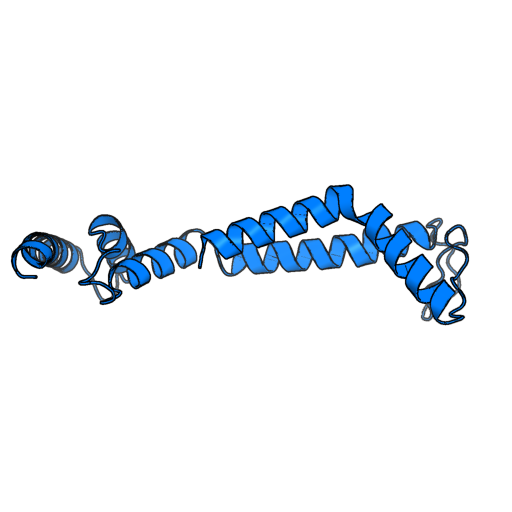9 ? -3.653 3.217 3.676 1.00 94.12 79 LEU A O 1
ATOM 656 N N . ASN A 1 80 ? -2.002 4.610 3.099 1.00 92.94 80 ASN A N 1
ATOM 657 C CA . ASN A 1 80 ? -1.785 5.123 4.448 1.00 92.94 80 ASN A CA 1
ATOM 658 C C . ASN A 1 80 ? -2.837 6.161 4.831 1.00 92.94 80 ASN A C 1
ATOM 660 O O . ASN A 1 80 ? -3.349 6.087 5.943 1.00 92.94 80 ASN A O 1
ATOM 664 N N . ASP A 1 81 ? -3.223 7.029 3.901 1.00 93.06 81 ASP A N 1
ATOM 665 C CA . ASP A 1 81 ? -4.219 8.073 4.137 1.00 93.06 81 ASP A CA 1
ATOM 666 C C . ASP A 1 81 ? -5.634 7.495 4.277 1.00 93.06 81 ASP A C 1
ATOM 668 O O . ASP A 1 81 ? -6.397 7.909 5.145 1.00 93.06 81 ASP A O 1
ATOM 672 N N . ARG A 1 82 ? -5.992 6.487 3.468 1.00 90.44 82 ARG A N 1
ATOM 673 C CA . ARG A 1 82 ? -7.312 5.830 3.548 1.00 90.44 82 ARG A CA 1
ATOM 674 C C . ARG A 1 82 ? -7.458 4.852 4.708 1.00 90.44 82 ARG A C 1
ATOM 676 O O . ARG A 1 82 ? -8.573 4.610 5.163 1.00 90.44 82 ARG A O 1
ATOM 683 N N . PHE A 1 83 ? -6.362 4.224 5.124 1.00 90.00 83 PHE A N 1
ATOM 684 C CA . PHE A 1 83 ? -6.341 3.237 6.205 1.00 90.00 83 PHE A CA 1
ATOM 685 C C . PHE A 1 83 ? -5.393 3.701 7.302 1.00 90.00 83 PHE A C 1
ATOM 687 O O . PHE A 1 83 ? -4.447 2.997 7.673 1.00 90.00 83 PHE A O 1
ATOM 694 N N . ASP A 1 84 ? -5.657 4.906 7.793 1.00 88.25 84 ASP A N 1
ATOM 695 C CA . ASP A 1 84 ? -5.031 5.434 8.991 1.00 88.25 84 ASP A CA 1
ATOM 696 C C . ASP A 1 84 ? -5.537 4.689 10.240 1.00 88.25 84 ASP A C 1
ATOM 698 O O . ASP A 1 84 ? -6.321 3.732 10.160 1.00 88.25 84 ASP A O 1
ATOM 702 N N . VAL A 1 85 ? -5.060 5.100 11.416 1.00 83.62 85 VAL A N 1
ATOM 703 C CA . VAL A 1 85 ? -5.437 4.469 12.691 1.00 83.62 85 VAL A CA 1
ATOM 704 C C . VAL A 1 85 ? -6.952 4.528 12.898 1.00 83.62 85 VAL A C 1
ATOM 706 O O . VAL A 1 85 ? -7.567 3.510 13.206 1.00 83.62 85 VAL A O 1
ATOM 709 N N . VAL A 1 86 ? -7.565 5.689 12.654 1.00 83.31 86 VAL A N 1
ATOM 710 C CA . VAL A 1 86 ? -8.993 5.919 12.913 1.00 83.31 86 VAL A CA 1
ATOM 711 C C . VAL A 1 86 ? -9.867 5.093 11.972 1.00 83.31 86 VAL A C 1
ATOM 713 O O . VAL A 1 86 ? -10.768 4.386 12.421 1.00 83.31 86 VAL A O 1
ATOM 716 N N . SER A 1 87 ? -9.587 5.130 10.671 1.00 85.44 87 SER A N 1
ATOM 717 C CA . SER A 1 87 ? -10.346 4.389 9.658 1.00 85.44 87 SER A CA 1
ATOM 718 C C . SER A 1 87 ? -10.198 2.879 9.852 1.00 85.44 87 SER A C 1
ATOM 720 O O . SER A 1 87 ? -11.151 2.121 9.660 1.00 85.44 87 SER A O 1
ATOM 722 N N . SER A 1 88 ? -9.016 2.430 10.282 1.00 86.25 88 SER A N 1
ATOM 723 C CA . SER A 1 88 ? -8.768 1.026 10.610 1.00 86.25 88 SER A CA 1
ATOM 724 C C . SER A 1 88 ? -9.568 0.573 11.832 1.00 86.25 88 SER A C 1
ATOM 726 O O . SER A 1 88 ? -10.237 -0.461 11.766 1.00 86.25 88 SER A O 1
ATOM 728 N N . ASP A 1 89 ? -9.557 1.351 12.915 1.00 86.44 89 ASP A N 1
ATOM 729 C CA . ASP A 1 89 ? -10.333 1.058 14.124 1.00 86.44 89 ASP A CA 1
ATOM 730 C C . ASP A 1 89 ? -11.840 1.056 13.843 1.00 86.44 89 ASP A C 1
ATOM 732 O O . ASP A 1 89 ? -12.561 0.172 14.313 1.00 86.44 89 ASP A O 1
ATOM 736 N N . LEU A 1 90 ? -12.309 1.979 13.001 1.00 88.38 90 LEU A N 1
ATOM 737 C CA . LEU A 1 90 ? -13.698 2.047 12.560 1.00 88.38 90 LEU A CA 1
ATOM 738 C C . LEU A 1 90 ? -14.122 0.772 11.814 1.00 88.38 90 LEU A C 1
ATOM 740 O O . LEU A 1 90 ? -15.127 0.148 12.159 1.00 88.38 90 LEU A O 1
ATOM 744 N N . LEU A 1 91 ? -13.331 0.339 10.826 1.00 88.00 91 LEU A N 1
ATOM 745 C CA . LEU A 1 91 ? -13.595 -0.888 10.066 1.00 88.00 91 LEU A CA 1
ATOM 746 C C . LEU A 1 91 ? -13.557 -2.139 10.952 1.00 88.00 91 LEU A C 1
ATOM 748 O O . LEU A 1 91 ? -14.342 -3.067 10.747 1.00 88.00 91 LEU A O 1
ATOM 752 N N . LEU A 1 92 ? -12.655 -2.178 11.935 1.00 87.75 92 LEU A N 1
ATOM 753 C CA . LEU A 1 92 ? -12.584 -3.263 12.912 1.00 87.75 92 LEU A CA 1
ATOM 754 C C . LEU A 1 92 ? -13.816 -3.296 13.814 1.00 87.75 92 LEU A C 1
ATOM 756 O O . LEU A 1 92 ? -14.389 -4.368 13.998 1.00 87.75 92 LEU A O 1
ATOM 760 N N . GLY A 1 93 ? -14.253 -2.142 14.319 1.00 90.19 93 GLY A N 1
ATOM 761 C CA . GLY A 1 93 ? -15.482 -2.022 15.101 1.00 90.19 93 GLY A CA 1
ATOM 762 C C . GLY A 1 93 ? -16.71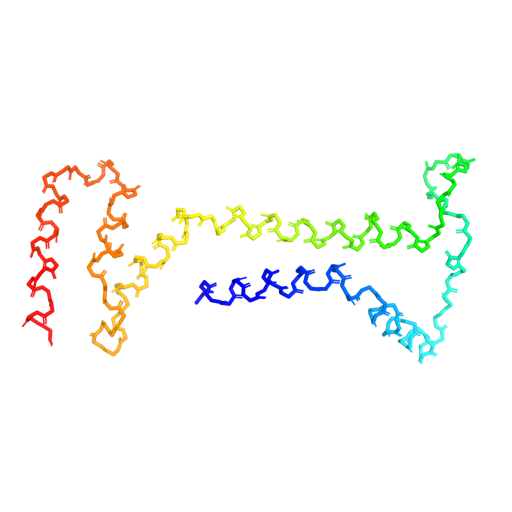7 -2.465 14.320 1.00 90.19 93 GLY A C 1
ATOM 763 O O . GLY A 1 93 ? -17.509 -3.259 14.824 1.00 90.19 93 GLY A O 1
ATOM 764 N N . MET A 1 94 ? -16.846 -2.038 13.060 1.00 87.88 94 MET A N 1
ATOM 765 C CA . MET A 1 94 ? -17.925 -2.490 12.171 1.00 87.88 94 MET A CA 1
ATOM 766 C C . MET A 1 94 ? -17.862 -4.003 11.923 1.00 87.88 94 MET A C 1
ATOM 768 O O . MET A 1 94 ? -18.886 -4.683 11.945 1.00 87.88 94 MET A O 1
ATOM 772 N N . GLY A 1 95 ? -16.659 -4.553 11.732 1.00 89.81 95 GLY A N 1
ATOM 773 C CA . GLY A 1 95 ? -16.447 -5.989 11.555 1.00 89.81 95 GLY A CA 1
ATOM 774 C C . GLY A 1 95 ? -16.867 -6.826 12.767 1.00 89.81 95 GLY A C 1
ATOM 775 O O . GLY A 1 95 ? -17.302 -7.966 12.594 1.00 89.81 95 GLY A O 1
ATOM 776 N N . SER A 1 96 ? -16.796 -6.264 13.974 1.00 91.06 96 SER A N 1
ATOM 777 C CA . SER A 1 96 ? -17.252 -6.917 15.206 1.00 91.06 96 SER A CA 1
ATOM 778 C C . SER A 1 96 ? -18.772 -6.994 15.350 1.00 91.06 96 SER A C 1
ATOM 780 O O . SER A 1 96 ? -19.264 -7.787 16.147 1.00 91.06 96 SER A O 1
ATOM 782 N N . LEU A 1 97 ? -19.522 -6.238 14.547 1.00 88.38 97 LEU A N 1
ATOM 783 C CA . LEU A 1 97 ? -20.983 -6.322 14.458 1.00 88.38 97 LEU A CA 1
ATOM 784 C C . LEU A 1 97 ? -21.454 -7.241 13.318 1.00 88.38 97 LEU A C 1
ATOM 786 O O . LEU A 1 97 ? -22.637 -7.268 12.988 1.00 88.38 97 LEU A O 1
ATOM 790 N N . ASN A 1 98 ? -20.544 -7.991 12.690 1.00 89.75 98 ASN A N 1
ATOM 791 C CA . ASN A 1 98 ? -20.889 -8.914 11.615 1.00 89.75 98 ASN A CA 1
ATOM 792 C C . ASN A 1 98 ? -21.686 -10.116 12.163 1.00 89.75 98 ASN A C 1
ATOM 794 O O . ASN A 1 98 ? -21.125 -10.871 12.954 1.00 89.75 98 ASN A O 1
ATOM 798 N N . PRO A 1 99 ? -22.928 -10.369 11.703 1.00 88.31 99 PRO A N 1
ATOM 799 C CA . PRO A 1 99 ? -23.767 -11.448 12.229 1.00 88.31 99 PRO A CA 1
ATOM 800 C C . PRO A 1 99 ? -23.322 -12.863 11.814 1.00 88.31 99 PRO A C 1
ATOM 802 O O . PRO A 1 99 ? -23.870 -13.847 12.314 1.00 88.31 99 PRO A O 1
ATOM 805 N N . VAL A 1 100 ? -22.349 -13.003 10.903 1.00 91.44 100 VAL A N 1
ATOM 806 C CA . VAL A 1 100 ? -21.850 -14.309 10.436 1.00 91.44 100 VAL A CA 1
ATOM 807 C C . VAL A 1 100 ? -21.404 -15.189 11.607 1.00 91.44 100 VAL A C 1
ATOM 809 O O . VAL A 1 100 ? -20.669 -14.747 12.491 1.00 91.44 100 VAL A O 1
ATOM 812 N N . ASN A 1 101 ? -21.817 -16.462 11.568 1.00 86.56 101 ASN A N 1
ATOM 813 C CA . ASN A 1 101 ? -21.512 -17.474 12.583 1.00 86.56 101 ASN A CA 1
ATOM 814 C C . ASN A 1 101 ? -21.850 -17.010 14.008 1.00 86.56 101 ASN A C 1
ATOM 816 O O . ASN A 1 101 ? -21.043 -17.184 14.916 1.00 86.56 101 ASN A O 1
ATOM 820 N N . SER A 1 102 ? -23.031 -16.408 14.189 1.00 86.19 102 SER A N 1
ATOM 821 C CA . SER A 1 102 ? -23.493 -15.902 15.487 1.00 86.19 102 SER A CA 1
ATOM 822 C C . SER A 1 102 ? -22.538 -14.866 16.083 1.00 86.19 102 SER A C 1
ATOM 824 O O . SER A 1 102 ? -22.089 -14.991 17.217 1.00 86.19 102 SER A O 1
ATOM 826 N N . PHE A 1 103 ? -22.187 -13.856 15.281 1.00 87.62 103 PHE A N 1
ATOM 827 C CA . PHE A 1 103 ? -21.249 -12.802 15.672 1.00 87.62 103 PHE A CA 1
ATOM 828 C C . PHE A 1 103 ? -19.889 -13.335 16.146 1.00 87.62 103 PHE A C 1
ATOM 830 O O . PHE A 1 103 ? -19.309 -12.836 17.105 1.00 87.62 103 PHE A O 1
ATOM 837 N N . TYR A 1 104 ? -19.325 -14.314 15.433 1.00 88.94 104 TYR A N 1
ATOM 838 C CA . TYR A 1 104 ? -18.031 -14.925 15.778 1.00 88.94 104 TYR A CA 1
ATOM 839 C C . TYR A 1 104 ? -16.887 -13.909 15.988 1.00 88.94 104 TYR A C 1
ATOM 841 O O . TYR A 1 104 ? -15.971 -14.150 16.768 1.00 88.94 104 TYR A O 1
ATOM 849 N N . ASN A 1 105 ? -16.933 -12.761 15.301 1.00 90.44 105 ASN A N 1
ATOM 850 C CA . ASN A 1 105 ? -15.924 -11.700 15.413 1.00 90.44 105 ASN A CA 1
ATOM 851 C C . ASN A 1 105 ? -16.265 -10.628 16.463 1.00 90.44 105 ASN A C 1
ATOM 853 O O . ASN A 1 105 ? -15.636 -9.561 16.468 1.00 90.44 105 ASN A O 1
ATOM 857 N N . PHE A 1 106 ? -17.271 -10.870 17.307 1.00 91.31 106 PHE A N 1
ATOM 858 C CA . PHE A 1 106 ? -17.685 -9.931 18.337 1.00 91.31 106 PHE A CA 1
ATOM 859 C C . PHE A 1 106 ? -16.511 -9.577 19.246 1.00 91.31 106 PHE A C 1
ATOM 861 O O . PHE A 1 106 ? -15.795 -10.433 19.761 1.00 91.31 106 PHE A O 1
ATOM 868 N N . ASP A 1 107 ? -16.332 -8.279 19.449 1.00 92.62 107 ASP A N 1
ATOM 869 C CA . ASP A 1 107 ? -15.294 -7.726 20.298 1.00 92.62 107 ASP A CA 1
ATOM 870 C C . ASP A 1 107 ? -15.842 -6.438 20.902 1.00 92.62 107 ASP A C 1
ATOM 872 O O . ASP A 1 107 ? -15.963 -5.406 20.232 1.00 92.62 107 ASP A O 1
ATOM 876 N N . LYS A 1 108 ? -16.201 -6.5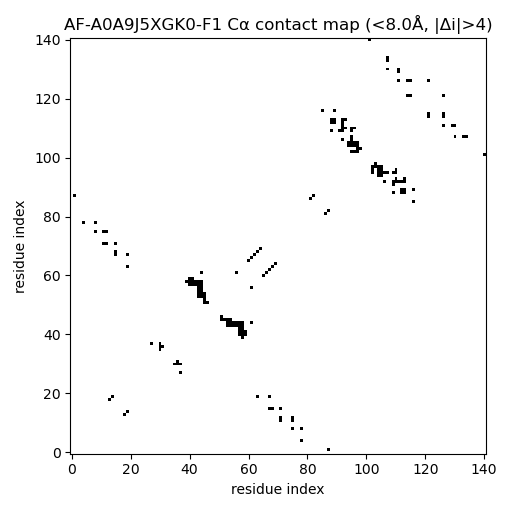13 22.185 1.00 92.44 108 LYS A N 1
ATOM 877 C CA . LYS A 1 108 ? -16.722 -5.369 22.931 1.00 92.44 108 LYS A CA 1
ATOM 878 C C . LYS A 1 108 ? -15.771 -4.177 22.841 1.00 92.44 108 LYS A C 1
ATOM 880 O O . LYS A 1 108 ? -16.226 -3.060 22.628 1.00 92.44 108 LYS A O 1
ATOM 885 N N . GLY A 1 109 ? -14.463 -4.398 22.979 1.00 92.94 109 GLY A N 1
ATOM 886 C CA . GLY A 1 109 ? -13.463 -3.332 22.959 1.00 92.94 109 GLY A CA 1
ATOM 887 C C . GLY A 1 109 ? -13.497 -2.540 21.655 1.00 92.94 109 GLY A C 1
ATOM 888 O O . GLY A 1 109 ? -13.565 -1.313 21.685 1.00 92.94 109 GLY A O 1
ATOM 889 N N . LYS A 1 110 ? -13.539 -3.233 20.513 1.00 92.69 110 LYS A N 1
ATOM 890 C CA . LYS A 1 110 ? -13.609 -2.597 19.187 1.00 92.69 110 LYS A CA 1
ATOM 891 C C . LYS A 1 110 ? -14.911 -1.832 18.963 1.00 92.69 110 LYS A C 1
ATOM 893 O O . LYS A 1 110 ? -14.877 -0.730 18.422 1.00 92.69 110 LYS A O 1
ATOM 898 N N . ILE A 1 111 ? -16.046 -2.369 19.412 1.00 93.06 111 ILE A N 1
ATOM 899 C CA . ILE A 1 111 ? -17.343 -1.676 19.321 1.00 93.06 111 ILE A CA 1
ATOM 900 C C . ILE A 1 111 ? -17.342 -0.421 20.209 1.00 93.06 111 ILE A C 1
ATOM 902 O O . ILE A 1 111 ? -17.819 0.636 19.800 1.00 93.06 111 ILE A O 1
ATOM 906 N N . MET A 1 112 ? -16.742 -0.501 21.400 1.00 93.88 112 MET A N 1
ATOM 907 C CA . MET A 1 112 ? -16.580 0.655 22.284 1.00 93.88 112 MET A CA 1
ATOM 908 C C . MET A 1 112 ? -15.671 1.730 21.675 1.00 93.88 112 MET A C 1
ATOM 910 O O . MET A 1 112 ? -15.959 2.917 21.820 1.00 93.88 112 MET A O 1
ATOM 914 N N . THR A 1 113 ? -14.589 1.345 20.991 1.00 91.94 113 THR A N 1
ATOM 915 C CA . THR A 1 113 ? -13.742 2.287 20.242 1.00 91.94 113 THR A CA 1
ATOM 916 C C . THR A 1 113 ? -14.524 2.950 19.111 1.00 91.94 113 THR A C 1
ATOM 918 O O . THR A 1 113 ? -14.472 4.170 18.989 1.00 91.94 113 THR A O 1
ATOM 921 N N . LEU A 1 114 ? -15.316 2.184 18.354 1.00 91.94 114 LEU A N 1
ATOM 922 C CA . LEU A 1 114 ? -16.170 2.715 17.290 1.00 91.94 114 LEU A CA 1
ATOM 923 C C . LEU A 1 114 ? -17.143 3.780 17.809 1.00 91.94 114 LEU A C 1
ATOM 925 O O . LEU A 1 114 ? -17.246 4.848 17.216 1.00 91.94 114 LEU A O 1
ATOM 929 N N . ALA A 1 115 ? -17.821 3.531 18.932 1.00 92.75 115 ALA A N 1
ATOM 930 C CA . ALA A 1 115 ? -18.755 4.499 19.507 1.00 92.75 115 ALA A CA 1
ATOM 931 C C . ALA A 1 115 ? -18.064 5.822 19.895 1.00 92.75 115 ALA A C 1
ATOM 933 O O . ALA A 1 115 ? -18.622 6.901 19.698 1.00 92.75 115 ALA A O 1
ATOM 934 N N . LYS A 1 116 ? -16.812 5.761 20.370 1.00 91.62 116 LYS A N 1
ATOM 935 C CA . LYS A 1 116 ? 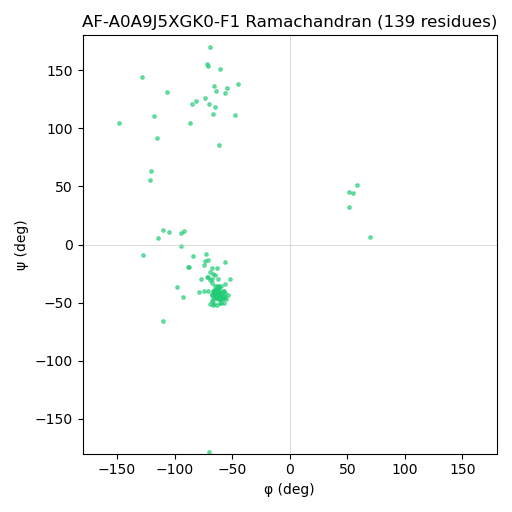-16.010 6.954 20.700 1.00 91.62 116 LYS A CA 1
ATOM 936 C C . LYS A 1 116 ? -15.628 7.793 19.477 1.00 91.62 116 LYS A C 1
ATOM 938 O O . LYS A 1 116 ? -15.326 8.972 19.643 1.00 91.62 116 LYS A O 1
ATOM 943 N N . CYS A 1 117 ? -15.662 7.231 18.267 1.00 88.62 117 CYS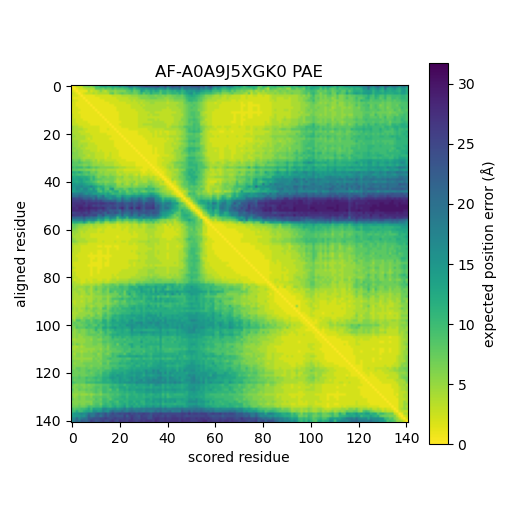 A N 1
ATOM 944 C CA . CYS A 1 117 ? -15.454 7.990 17.031 1.00 88.62 117 CYS A CA 1
ATOM 945 C C . CYS A 1 117 ? -16.628 8.935 16.702 1.00 88.62 117 CYS A C 1
ATOM 947 O O . CYS A 1 117 ? -16.462 9.822 15.867 1.00 88.62 117 CYS A O 1
ATOM 949 N N . TYR A 1 118 ? -17.785 8.787 17.364 1.00 90.62 118 TYR A N 1
ATOM 950 C CA . TYR A 1 118 ? -19.002 9.574 17.127 1.00 90.62 118 TYR A CA 1
ATOM 951 C C . TYR A 1 118 ? -19.454 10.338 18.386 1.00 90.62 118 TYR A C 1
ATOM 953 O O . TYR A 1 118 ? -20.557 10.109 18.893 1.00 90.62 118 TYR A O 1
ATOM 961 N N . PRO A 1 119 ? -18.646 11.286 18.901 1.00 90.50 119 PRO A N 1
ATOM 962 C CA . PRO A 1 119 ? -18.934 11.984 20.159 1.00 90.50 119 PRO A CA 1
ATOM 963 C C . PRO A 1 119 ? -20.223 12.824 20.125 1.00 90.50 119 PRO A C 1
ATOM 965 O O . PRO A 1 119 ? -20.782 13.136 21.171 1.00 90.50 119 PRO A O 1
ATOM 968 N N . SER A 1 120 ? -20.719 13.189 18.937 1.00 94.50 120 SER A N 1
ATOM 969 C CA . SER A 1 120 ? -22.008 13.874 18.770 1.00 94.50 120 SER A CA 1
ATOM 970 C C . SER A 1 120 ? -23.214 12.969 19.027 1.00 94.50 120 SER A C 1
ATOM 972 O O . SER A 1 120 ? -24.278 13.454 19.403 1.00 94.50 120 SER A O 1
ATOM 974 N N . GLU A 1 121 ? -23.069 11.665 18.794 1.00 94.50 121 GLU A N 1
ATOM 975 C CA . GLU A 1 121 ? -24.141 10.683 18.976 1.00 94.50 121 GLU A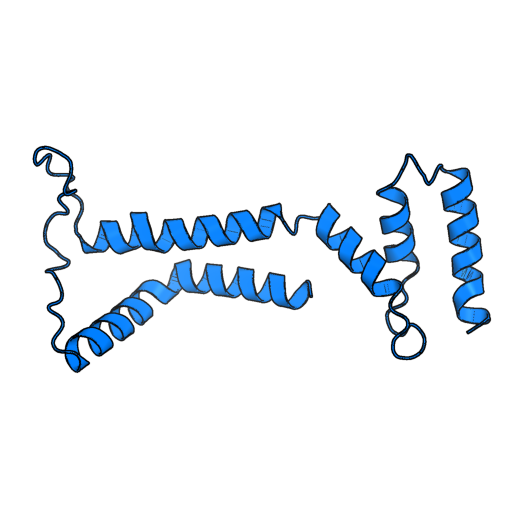 CA 1
ATOM 976 C C . GLU A 1 121 ? -24.030 9.972 20.326 1.00 94.50 121 GLU A C 1
ATOM 978 O O . GLU A 1 121 ? -25.054 9.719 20.972 1.00 94.50 121 GLU A O 1
ATOM 983 N N . PHE A 1 122 ? -22.794 9.716 20.766 1.00 94.06 122 PHE A N 1
ATOM 984 C CA . PHE A 1 122 ? -22.451 9.002 21.989 1.00 94.06 122 PHE A CA 1
ATOM 985 C C . PHE A 1 122 ? -21.727 9.915 22.982 1.00 94.06 122 PHE A C 1
ATOM 987 O O . PHE A 1 122 ? -20.500 10.016 22.990 1.00 94.06 122 PHE A O 1
ATOM 994 N N . ASP A 1 123 ? -22.503 10.544 23.864 1.00 94.94 123 ASP A N 1
ATOM 995 C CA . ASP A 1 123 ? -21.964 11.159 25.077 1.00 94.94 123 ASP A CA 1
ATOM 996 C C . ASP A 1 123 ? -21.460 10.095 26.077 1.00 94.94 123 ASP A C 1
ATOM 998 O O . ASP A 1 123 ? -21.698 8.893 25.922 1.00 94.94 123 ASP A O 1
ATOM 1002 N N . GLU A 1 124 ? -20.761 10.525 27.132 1.00 94.69 124 GLU A N 1
ATOM 1003 C CA . GLU A 1 124 ? -20.204 9.616 28.147 1.00 94.69 124 GLU A CA 1
ATOM 1004 C C . GLU A 1 124 ? -21.259 8.713 28.808 1.00 94.69 124 GLU A C 1
ATOM 1006 O O . GLU A 1 124 ? -20.967 7.558 29.137 1.00 94.69 124 GLU A O 1
ATOM 1011 N N . GLY A 1 125 ? -22.487 9.213 28.982 1.00 95.81 125 GLY A N 1
ATOM 1012 C CA . GLY A 1 125 ? -23.599 8.448 29.537 1.00 95.81 125 GLY A CA 1
ATOM 1013 C C . GLY A 1 125 ? -23.993 7.306 28.608 1.00 95.81 125 GLY A C 1
ATOM 1014 O O . GLY A 1 125 ? -23.994 6.147 29.022 1.00 95.81 125 GLY A O 1
ATOM 1015 N N . LYS A 1 126 ? -24.220 7.613 27.329 1.00 96.12 126 LYS A N 1
ATOM 1016 C CA . LYS A 1 126 ? -24.545 6.617 26.299 1.00 96.12 126 LYS A CA 1
ATOM 1017 C C . LYS A 1 126 ? -23.420 5.616 26.067 1.00 96.12 126 LYS A C 1
ATOM 1019 O O . LYS A 1 126 ? -23.699 4.447 25.828 1.00 96.12 126 LYS A O 1
ATOM 1024 N N . ILE A 1 127 ? -22.158 6.038 26.160 1.00 96.25 127 ILE A N 1
ATOM 1025 C CA . ILE A 1 127 ? -21.000 5.132 26.111 1.00 96.25 127 ILE A CA 1
ATOM 1026 C C . ILE A 1 127 ? -21.055 4.132 27.274 1.00 96.25 127 ILE A C 1
ATOM 1028 O O . ILE A 1 127 ? -20.862 2.933 27.071 1.00 96.25 127 ILE A O 1
ATOM 1032 N N . ARG A 1 128 ? -21.345 4.589 28.497 1.00 95.56 128 ARG A N 1
ATOM 1033 C CA . ARG A 1 128 ? -21.485 3.696 29.656 1.00 95.56 128 ARG A CA 1
ATOM 1034 C C . ARG A 1 128 ? -22.663 2.733 29.492 1.00 95.56 128 ARG A C 1
ATOM 1036 O O . ARG A 1 128 ? -22.503 1.543 29.762 1.00 95.56 128 ARG A O 1
ATOM 1043 N N . ASP A 1 129 ? -23.803 3.229 29.023 1.00 95.81 129 ASP A N 1
ATOM 1044 C CA . ASP A 1 129 ? -25.003 2.418 28.806 1.00 95.81 129 ASP A CA 1
ATOM 1045 C C . ASP A 1 129 ? -24.775 1.370 27.707 1.00 95.81 129 ASP A C 1
ATOM 1047 O O . ASP A 1 129 ? -25.099 0.197 27.895 1.00 95.81 129 ASP A O 1
ATOM 1051 N N . LEU A 1 130 ? -24.133 1.754 26.598 1.00 94.75 130 LEU A N 1
ATOM 1052 C CA . LEU A 1 130 ? -23.720 0.839 25.534 1.00 94.75 130 LEU A CA 1
ATOM 1053 C C . LEU A 1 130 ? -22.786 -0.252 26.069 1.00 94.75 130 LEU A C 1
ATOM 1055 O O . LEU A 1 130 ? -22.981 -1.426 25.771 1.00 94.75 130 LEU A O 1
ATOM 1059 N N . SER A 1 131 ? -21.797 0.112 26.890 1.00 94.62 131 SER A N 1
ATOM 1060 C CA . SER A 1 131 ? -20.878 -0.857 27.500 1.00 94.62 131 SER A CA 1
ATOM 1061 C C . SER A 1 131 ? -21.626 -1.931 28.294 1.00 94.62 131 SER A C 1
ATOM 1063 O O . SER A 1 131 ? -21.293 -3.110 28.174 1.00 94.62 131 SER A O 1
ATOM 1065 N N . TYR A 1 132 ? -22.654 -1.538 29.055 1.00 93.44 132 TYR A N 1
ATOM 1066 C CA . TYR A 1 132 ? -23.499 -2.469 29.804 1.00 93.44 132 TYR A CA 1
ATOM 1067 C C . TYR A 1 132 ? -24.354 -3.351 28.883 1.00 93.44 132 TYR A C 1
ATOM 1069 O O . TYR A 1 132 ? -24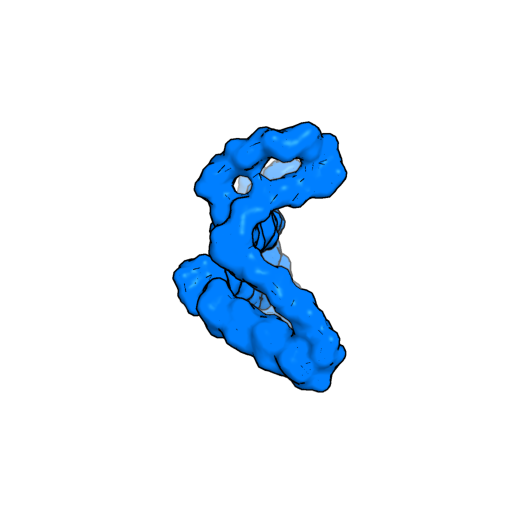.441 -4.558 29.093 1.00 93.44 132 TYR A O 1
ATOM 1077 N N . GLN A 1 133 ? -24.944 -2.777 27.830 1.00 92.81 133 GLN A N 1
ATOM 1078 C CA . GLN A 1 133 ? -25.717 -3.538 26.839 1.00 92.81 133 GLN A CA 1
ATOM 1079 C C . GLN A 1 133 ? -24.860 -4.584 26.112 1.00 92.81 133 GLN A C 1
ATOM 1081 O O . GLN A 1 133 ? -25.318 -5.690 25.842 1.00 92.81 133 GLN A O 1
ATOM 1086 N N . LEU A 1 134 ? -23.599 -4.263 25.817 1.00 92.00 134 LEU A N 1
ATOM 1087 C CA . LEU A 1 134 ? -22.678 -5.198 25.171 1.00 92.00 134 LEU A CA 1
ATOM 1088 C C . LEU A 1 134 ? -22.241 -6.344 26.095 1.00 92.00 134 LEU A C 1
ATOM 1090 O O . LEU A 1 134 ? -21.954 -7.428 25.593 1.00 92.00 134 LEU A O 1
ATOM 1094 N N . ASP A 1 135 ? -22.212 -6.143 27.419 1.00 90.56 135 ASP A N 1
ATOM 1095 C CA . ASP A 1 135 ? -21.913 -7.222 28.377 1.00 90.56 135 ASP A CA 1
ATOM 1096 C C . ASP A 1 135 ? -23.010 -8.289 28.412 1.00 90.56 135 ASP A C 1
ATOM 1098 O O . ASP A 1 135 ? -22.726 -9.471 28.601 1.00 90.56 135 ASP A O 1
ATOM 1102 N N . THR A 1 136 ? -24.266 -7.891 28.207 1.00 87.38 136 THR A N 1
ATOM 1103 C CA . THR A 1 136 ? -25.402 -8.821 28.179 1.00 87.38 136 THR A CA 1
ATOM 1104 C C . THR A 1 136 ? -25.653 -9.410 26.792 1.00 87.38 136 THR A C 1
ATOM 1106 O O . THR A 1 136 ? -26.255 -10.475 26.685 1.00 87.38 136 THR A O 1
ATOM 1109 N N . PHE A 1 137 ? -25.146 -8.782 25.729 1.00 82.62 137 PHE A N 1
ATOM 1110 C CA . PHE A 1 137 ? -25.370 -9.196 24.342 1.00 82.62 137 PHE A CA 1
ATOM 1111 C C . PHE A 1 137 ? -24.921 -10.636 24.037 1.00 82.62 137 PHE A C 1
ATOM 1113 O O . PHE A 1 137 ? -25.684 -11.381 23.430 1.00 82.62 137 PHE A O 1
ATOM 1120 N N . ILE A 1 138 ? -23.736 -11.063 24.500 1.00 68.75 138 ILE A N 1
ATOM 1121 C CA . ILE A 1 138 ? -23.256 -12.449 24.295 1.00 68.75 138 ILE A CA 1
ATOM 1122 C C . ILE A 1 138 ? -24.073 -13.459 25.117 1.00 68.75 138 ILE A C 1
ATOM 1124 O O . ILE A 1 138 ? -24.230 -14.602 24.709 1.00 68.75 138 ILE A O 1
ATOM 1128 N N . ILE A 1 139 ? -24.605 -13.056 26.274 1.00 67.12 139 ILE A N 1
ATOM 1129 C CA . ILE A 1 139 ? -25.370 -13.951 27.161 1.00 67.12 139 ILE A CA 1
ATOM 1130 C C . ILE A 1 139 ? -26.723 -14.330 26.533 1.00 67.12 139 ILE A C 1
ATOM 1132 O O . ILE A 1 139 ? -27.301 -15.362 26.872 1.00 67.12 139 ILE A O 1
ATOM 1136 N N . HIS A 1 140 ? -27.234 -13.498 25.625 1.00 59.56 140 HIS A N 1
ATOM 1137 C CA . HIS A 1 140 ? -28.553 -13.643 25.011 1.00 59.56 140 HIS A CA 1
ATOM 1138 C C . HIS A 1 140 ? -28.526 -14.148 23.561 1.00 59.56 140 HIS A C 1
ATOM 1140 O O . HIS A 1 140 ? -29.565 -14.112 22.899 1.00 59.56 140 HIS A O 1
ATOM 1146 N N . MET A 1 141 ? -27.370 -14.607 23.077 1.00 61.12 141 MET A N 1
ATOM 1147 C CA . MET A 1 141 ? -27.164 -15.111 21.718 1.00 61.12 141 MET A CA 1
ATOM 1148 C C . MET A 1 141 ? -26.874 -16.611 21.727 1.00 61.12 141 MET A C 1
ATOM 1150 O O . MET A 1 141 ? -27.442 -17.312 20.862 1.00 61.12 141 MET A O 1
#

pLDDT: mean 88.29, std 10.56, range [52.97, 97.56]

Secondary structure (DSSP, 8-state):
-HHHHHHHHHHHHHHHHH-HHHHHHHHHHHHHHTTPPPP-TTSBP--TTS-----S-BHHHIIIIIIIIHHHHHHHHHHHHHT-HHHHHHHHHHHHT--HHHHTT--HHHHHHHHHT-TTT--HHHHHHHHHHHHHHGGG-

Solvent-accessible surface area (backbone atoms only — not comparable to full-atom values): 8069 Å² total; per-residue (Å²): 109,68,70,58,53,55,50,50,50,53,51,48,52,47,39,64,78,67,33,58,67,59,49,51,52,53,52,48,54,52,26,64,78,65,75,47,85,77,75,70,44,82,40,73,43,71,65,96,86,55,79,90,62,81,69,90,41,32,34,49,51,45,49,48,56,69,42,51,41,45,54,48,50,51,54,48,48,52,52,43,70,68,53,33,72,66,53,44,46,40,53,49,12,57,50,22,69,36,67,63,81,80,30,69,56,54,40,70,67,39,42,54,53,36,46,64,75,38,57,93,82,34,44,76,67,53,49,53,52,48,55,54,53,56,66,50,48,70,80,76,110

Foldseek 3Di:
DVVVLVVVLVVLVCCLVPVLVVVVVVVVVVCVVVVNDDPDQQDFDDDPPDDPPRPVDGNVCCCNPVNSNVVSVVVSVVSCVCCPPLNVLLVLLVLQPDPPPNSPSNDLVSVLSNLVVCCVVDPPVNSVVSSVVSVCSVVVD